Protein AF-A0A3D4FFA6-F1 (afdb_monomer_lite)

Secondary structure (DSSP, 8-state):
-----HHHHHHHHTTTTHHHHHHHHHHHHHHHHHHHHHHHHHHHHHHHHHTT---HHHHHHHHHHHHHHHHHHHHHHHHHHHHHHHH--

Foldseek 3Di:
DDPPPVVVVVCVVCVVPNVVVVVLVVLVVLLVVLQCLLVVLVVVQVVCVVVVNNDPVSNVVSVVSNVVSVVSNVVSVVVNVVVVVVVVD

pLDDT: mean 70.13, std 13.72, range [36.78, 88.31]

Sequence (89 aa):
MKEKNWLGTVLAFASECRVKMIFSVICAIISGAGGIVPYVGVYQIIVSFFDGSQTIKSILFWSGICLAGYVVKLSFYAISTMLAHFSAY

Structure (mmCIF, N/CA/C/O backbone):
data_AF-A0A3D4FFA6-F1
#
_entry.id   AF-A0A3D4FFA6-F1
#
loop_
_atom_site.group_PDB
_atom_site.id
_atom_site.type_symbol
_atom_site.label_atom_id
_atom_site.label_alt_id
_atom_site.label_comp_id
_atom_site.label_asym_id
_atom_site.label_entity_id
_atom_site.label_seq_id
_atom_site.pdbx_PDB_ins_code
_atom_site.Cartn_x
_atom_site.Cartn_y
_atom_site.Cartn_z
_atom_site.occupancy
_atom_site.B_iso_or_equiv
_atom_site.auth_seq_id
_atom_site.auth_comp_id
_atom_site.auth_asym_id
_atom_site.auth_atom_id
_atom_site.pdbx_PDB_model_num
ATOM 1 N N . MET A 1 1 ? 5.001 -16.906 -46.497 1.00 36.78 1 MET A N 1
ATOM 2 C CA . MET A 1 1 ? 5.714 -15.692 -46.045 1.00 36.78 1 MET A CA 1
ATOM 3 C C . MET A 1 1 ? 5.434 -15.541 -44.559 1.00 36.78 1 MET A C 1
ATOM 5 O O . MET A 1 1 ? 4.274 -15.465 -44.192 1.00 36.78 1 MET A O 1
ATOM 9 N N . LYS A 1 2 ? 6.456 -15.683 -43.708 1.00 40.00 2 LYS A N 1
ATOM 10 C CA . LYS A 1 2 ? 6.309 -15.776 -42.245 1.00 40.00 2 LYS A CA 1
ATOM 11 C C . LYS A 1 2 ? 5.967 -14.380 -41.719 1.00 40.00 2 LYS A C 1
ATOM 13 O O . LYS A 1 2 ? 6.781 -13.478 -41.917 1.00 40.00 2 LYS A O 1
ATOM 18 N N . GLU A 1 3 ? 4.785 -14.196 -41.127 1.00 46.28 3 GLU A N 1
ATOM 19 C CA . GLU A 1 3 ? 4.418 -12.950 -40.445 1.00 46.28 3 GLU A CA 1
ATOM 20 C C . GLU A 1 3 ? 5.554 -12.574 -39.494 1.00 46.28 3 GLU A C 1
ATOM 22 O O . GLU A 1 3 ? 5.848 -13.269 -38.517 1.00 46.28 3 GLU A O 1
ATOM 27 N N . LYS A 1 4 ? 6.276 -11.508 -39.843 1.00 50.72 4 LYS A N 1
ATOM 28 C CA . LYS A 1 4 ? 7.294 -10.931 -38.979 1.00 50.72 4 LYS A CA 1
ATOM 29 C C . LYS A 1 4 ? 6.540 -10.295 -37.821 1.00 50.72 4 LYS A C 1
ATOM 31 O O . LYS A 1 4 ? 6.120 -9.148 -37.917 1.00 50.72 4 LYS A O 1
ATOM 36 N N . ASN A 1 5 ? 6.336 -11.073 -36.759 1.00 56.31 5 ASN A N 1
ATOM 37 C CA . ASN A 1 5 ? 5.801 -10.604 -35.490 1.00 56.31 5 ASN A CA 1
ATOM 38 C C . ASN A 1 5 ? 6.602 -9.374 -35.064 1.00 56.31 5 ASN A C 1
ATOM 40 O O . ASN A 1 5 ? 7.747 -9.493 -34.630 1.00 56.31 5 ASN A O 1
ATOM 44 N N . TRP A 1 6 ? 6.001 -8.195 -35.205 1.00 55.62 6 TRP A N 1
ATOM 45 C CA . TRP A 1 6 ? 6.583 -6.901 -34.843 1.00 55.62 6 TRP A CA 1
ATOM 46 C C . TRP A 1 6 ? 7.110 -6.910 -33.396 1.00 55.62 6 TRP A C 1
ATOM 48 O O . TRP A 1 6 ? 8.165 -6.349 -33.103 1.00 55.62 6 TRP A O 1
ATOM 58 N N . LEU A 1 7 ? 6.441 -7.680 -32.528 1.00 57.31 7 LEU A N 1
ATOM 59 C CA . LEU A 1 7 ? 6.840 -7.941 -31.147 1.00 57.31 7 LEU A CA 1
ATOM 60 C C . LEU A 1 7 ? 8.227 -8.582 -31.060 1.00 57.31 7 LEU A C 1
ATOM 62 O O . LEU A 1 7 ? 9.010 -8.208 -30.197 1.00 57.31 7 LEU A O 1
ATOM 66 N N . GLY A 1 8 ? 8.555 -9.504 -31.967 1.00 57.94 8 GLY A N 1
ATOM 67 C CA . GLY A 1 8 ? 9.852 -10.177 -32.029 1.00 57.94 8 GLY A CA 1
ATOM 68 C C . GLY A 1 8 ? 10.993 -9.244 -32.433 1.00 57.94 8 GLY A C 1
ATOM 69 O O . GLY A 1 8 ? 12.091 -9.376 -31.902 1.00 57.94 8 GLY A O 1
ATOM 70 N N . THR A 1 9 ? 10.730 -8.267 -33.306 1.00 59.50 9 THR A N 1
ATOM 71 C CA . THR A 1 9 ? 11.722 -7.258 -33.716 1.00 59.50 9 THR A CA 1
ATOM 72 C C . THR A 1 9 ? 11.986 -6.251 -32.593 1.00 59.50 9 THR A C 1
ATOM 74 O O . THR A 1 9 ? 13.142 -5.945 -32.311 1.00 59.50 9 THR A O 1
ATOM 77 N N . VAL A 1 10 ? 10.946 -5.812 -31.873 1.00 61.06 10 VAL A N 1
ATOM 78 C CA . VAL A 1 10 ? 11.089 -4.973 -30.664 1.00 61.06 10 VAL A CA 1
ATOM 79 C C . VAL A 1 10 ? 11.834 -5.730 -29.552 1.00 61.06 10 VAL A C 1
ATOM 81 O O . VAL A 1 10 ? 12.762 -5.201 -28.943 1.00 61.06 10 VAL A O 1
ATOM 84 N N . LEU A 1 11 ? 11.505 -7.009 -29.340 1.00 55.94 11 LEU A N 1
ATOM 85 C CA . LEU A 1 11 ? 12.188 -7.896 -28.387 1.00 55.94 11 LEU A CA 1
ATOM 86 C C . LEU A 1 11 ? 13.636 -8.243 -28.767 1.00 55.94 11 LEU A C 1
ATOM 88 O O . LEU A 1 11 ? 14.382 -8.687 -27.889 1.00 55.94 11 LEU A O 1
ATOM 92 N N . ALA A 1 12 ? 14.013 -8.104 -30.041 1.00 55.78 12 ALA A N 1
ATOM 93 C CA . ALA A 1 12 ? 15.374 -8.316 -30.535 1.00 55.78 12 ALA A CA 1
ATOM 94 C C . ALA A 1 12 ? 16.250 -7.067 -30.346 1.00 55.78 12 ALA A C 1
ATOM 96 O O . ALA A 1 12 ? 17.406 -7.199 -29.955 1.00 55.78 12 ALA A O 1
ATOM 97 N N . PHE A 1 13 ? 15.693 -5.862 -30.519 1.00 54.81 13 PHE A N 1
ATOM 98 C CA . PHE A 1 13 ? 16.385 -4.607 -30.185 1.00 54.81 13 PHE A CA 1
ATOM 99 C C . PHE A 1 13 ? 16.601 -4.432 -28.672 1.00 54.81 13 PHE A C 1
ATOM 101 O O . PHE A 1 13 ? 17.595 -3.853 -28.250 1.00 54.81 13 PHE A O 1
ATOM 108 N N . ALA A 1 14 ? 15.723 -4.998 -27.840 1.00 52.62 14 ALA A N 1
ATOM 109 C CA . ALA A 1 14 ? 15.844 -4.983 -26.381 1.00 52.62 14 ALA A CA 1
ATOM 110 C C . ALA A 1 14 ? 16.736 -6.107 -25.800 1.00 52.62 14 ALA A C 1
ATOM 112 O O . ALA A 1 14 ? 16.723 -6.321 -24.588 1.00 52.62 14 ALA A O 1
ATOM 113 N N . SER A 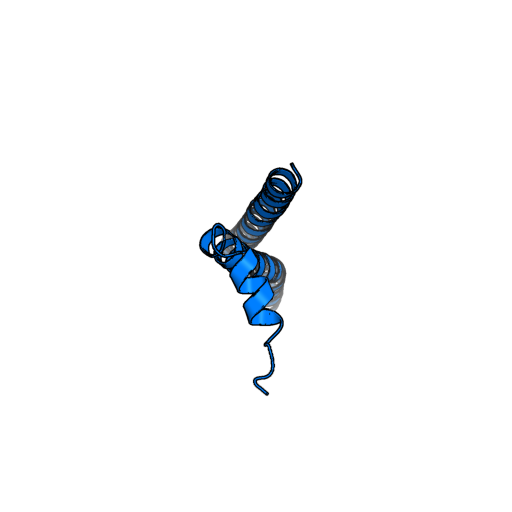1 15 ? 17.483 -6.863 -26.618 1.00 48.78 15 SER A N 1
ATOM 114 C CA . SER A 1 15 ? 18.158 -8.103 -26.185 1.00 48.78 15 SER A CA 1
ATOM 115 C C . SER A 1 15 ? 19.226 -7.912 -25.091 1.00 48.78 15 SER A C 1
ATOM 117 O O . SER A 1 15 ? 19.350 -8.782 -24.235 1.00 48.78 15 SER A O 1
ATOM 119 N N . GLU A 1 16 ? 19.924 -6.773 -25.040 1.00 49.19 16 GLU A N 1
ATOM 120 C CA . GLU A 1 16 ? 20.861 -6.422 -23.945 1.00 49.19 16 GLU A CA 1
ATOM 121 C C . GLU A 1 16 ? 20.148 -5.874 -22.686 1.00 49.19 16 GLU A C 1
ATOM 123 O O . GLU A 1 16 ? 20.735 -5.769 -21.612 1.00 49.19 16 GLU A O 1
ATOM 128 N N . CYS A 1 17 ? 18.847 -5.567 -22.782 1.00 52.16 17 CYS A N 1
ATOM 129 C CA . CYS A 1 17 ? 18.046 -4.943 -21.721 1.00 52.16 17 CYS A CA 1
ATOM 130 C C . CYS A 1 17 ? 16.812 -5.768 -21.299 1.00 52.16 17 CYS A C 1
ATOM 132 O O . CYS A 1 17 ? 16.004 -5.299 -20.494 1.00 52.16 17 CYS A O 1
ATOM 134 N N . ARG A 1 18 ? 16.654 -7.007 -21.796 1.00 54.41 18 ARG A N 1
ATOM 135 C CA . ARG A 1 18 ? 15.477 -7.872 -21.551 1.00 54.41 18 ARG A CA 1
ATOM 136 C C . ARG A 1 18 ? 15.152 -8.043 -20.069 1.00 54.41 18 ARG A C 1
ATOM 138 O O . ARG A 1 18 ? 13.990 -7.957 -19.684 1.00 54.41 18 ARG A O 1
ATOM 145 N N . VAL A 1 19 ? 16.172 -8.240 -19.235 1.00 55.16 19 VAL A N 1
ATOM 146 C CA . VAL A 1 19 ? 15.996 -8.425 -17.786 1.00 55.16 19 VAL A CA 1
ATOM 147 C C . VAL A 1 19 ? 15.523 -7.128 -17.123 1.00 55.16 19 VAL A C 1
ATOM 149 O O . VAL A 1 19 ? 14.594 -7.154 -16.321 1.00 55.16 19 VAL A O 1
ATOM 152 N N . LYS A 1 20 ? 16.093 -5.980 -17.515 1.00 57.09 20 LYS A N 1
ATOM 153 C CA . LYS A 1 20 ? 15.723 -4.657 -16.986 1.00 57.09 20 LYS A CA 1
ATOM 154 C C . LYS A 1 20 ? 14.296 -4.267 -17.373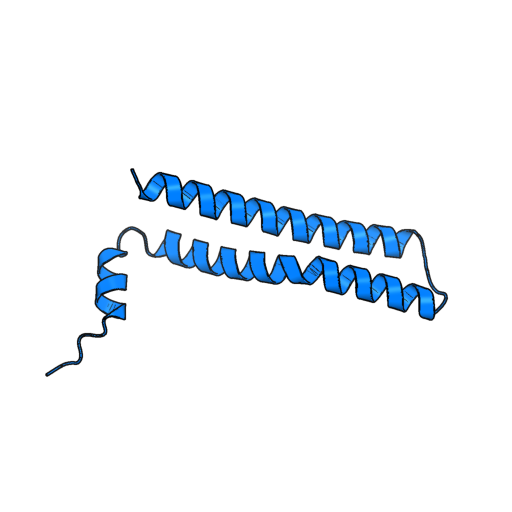 1.00 57.09 20 LYS A C 1
ATOM 156 O O . LYS A 1 20 ? 13.564 -3.735 -16.542 1.00 57.09 20 LYS A O 1
ATOM 161 N N . MET A 1 21 ? 13.875 -4.576 -18.601 1.00 62.97 21 MET A N 1
ATOM 162 C CA . MET A 1 21 ? 12.533 -4.238 -19.078 1.00 62.97 21 MET A CA 1
ATOM 163 C C . MET A 1 21 ? 11.448 -5.120 -18.442 1.00 62.97 21 MET A C 1
ATOM 165 O O . MET A 1 21 ? 10.427 -4.603 -17.998 1.00 62.97 21 MET A O 1
ATOM 169 N N . ILE A 1 22 ? 11.686 -6.431 -18.316 1.00 65.25 22 ILE A N 1
ATOM 170 C CA . ILE A 1 22 ? 10.759 -7.346 -17.624 1.00 65.25 22 ILE A CA 1
ATOM 171 C C . ILE A 1 22 ? 10.631 -6.961 -16.146 1.00 65.25 22 ILE A C 1
ATOM 173 O O . ILE A 1 22 ? 9.519 -6.893 -15.624 1.00 65.25 22 ILE A O 1
ATOM 177 N N . PHE A 1 23 ? 11.748 -6.641 -15.485 1.00 65.44 23 PHE A N 1
ATOM 178 C CA . PHE A 1 23 ? 11.731 -6.185 -14.097 1.00 65.44 23 PHE A CA 1
ATOM 179 C C . PHE A 1 23 ? 10.959 -4.869 -13.948 1.00 65.44 23 PHE A C 1
ATOM 181 O O . PHE A 1 23 ? 10.149 -4.747 -13.038 1.00 65.44 23 PHE A O 1
ATOM 188 N N . SER A 1 24 ? 11.123 -3.921 -14.878 1.00 62.34 24 SER A N 1
ATOM 189 C CA . SER A 1 24 ? 10.362 -2.665 -14.905 1.00 62.34 24 SER A CA 1
ATOM 190 C C . SER A 1 24 ? 8.851 -2.889 -15.045 1.00 62.34 24 SER A C 1
ATOM 192 O O . SER A 1 24 ? 8.079 -2.249 -14.334 1.00 62.34 24 SER A O 1
ATOM 194 N N . VAL A 1 25 ? 8.415 -3.832 -15.885 1.00 70.69 25 VAL A N 1
ATOM 195 C CA . VAL A 1 25 ? 6.986 -4.153 -16.053 1.00 70.69 25 VAL A CA 1
ATOM 196 C C . VAL A 1 25 ? 6.408 -4.831 -14.811 1.00 70.69 25 VAL A C 1
ATOM 198 O O . VAL A 1 25 ? 5.347 -4.428 -14.337 1.00 70.69 25 VAL A O 1
ATOM 201 N N . ILE A 1 26 ? 7.108 -5.815 -14.238 1.00 71.88 26 ILE A N 1
ATOM 202 C CA . ILE A 1 26 ? 6.701 -6.454 -12.974 1.00 71.88 26 ILE A CA 1
ATOM 203 C C . ILE A 1 26 ? 6.624 -5.397 -11.870 1.00 71.88 26 ILE A C 1
ATOM 205 O O . ILE A 1 26 ? 5.650 -5.341 -11.120 1.00 71.88 26 ILE A O 1
ATOM 209 N N . CYS A 1 27 ? 7.605 -4.498 -11.835 1.00 65.38 27 CYS A N 1
ATOM 210 C CA . CYS A 1 27 ? 7.598 -3.346 -10.959 1.00 65.38 27 CYS A CA 1
ATOM 211 C C . CYS A 1 27 ? 6.363 -2.455 -11.163 1.00 65.38 27 CYS A C 1
ATOM 213 O O . CYS A 1 27 ? 5.670 -2.127 -10.200 1.00 65.38 27 CYS A O 1
ATOM 215 N N . ALA A 1 28 ? 6.040 -2.083 -12.397 1.00 66.50 28 ALA A N 1
ATOM 216 C CA . ALA A 1 28 ? 4.881 -1.251 -12.695 1.00 66.50 28 ALA A CA 1
ATOM 217 C C . ALA A 1 28 ? 3.563 -1.915 -12.256 1.00 66.50 28 ALA A C 1
ATOM 219 O O . ALA A 1 28 ? 2.698 -1.241 -11.697 1.00 66.50 28 ALA A O 1
ATOM 220 N N . ILE A 1 29 ? 3.431 -3.233 -12.430 1.00 75.75 29 ILE A N 1
ATOM 221 C CA . ILE A 1 29 ? 2.256 -3.999 -11.988 1.00 75.75 29 ILE A CA 1
ATOM 222 C C . ILE A 1 29 ? 2.156 -4.006 -10.457 1.00 75.75 29 ILE A C 1
ATOM 224 O O . ILE A 1 29 ? 1.086 -3.729 -9.916 1.00 75.75 29 ILE A O 1
ATOM 228 N N . ILE A 1 30 ? 3.265 -4.258 -9.751 1.00 72.25 30 ILE A N 1
ATOM 229 C CA . ILE A 1 30 ? 3.311 -4.229 -8.279 1.00 72.25 30 ILE A CA 1
ATOM 230 C C . ILE A 1 30 ? 3.011 -2.820 -7.753 1.00 72.25 30 ILE A C 1
ATOM 232 O O . ILE A 1 30 ? 2.281 -2.673 -6.778 1.00 72.25 30 ILE A O 1
ATOM 236 N N . SER A 1 31 ? 3.510 -1.778 -8.419 1.00 66.25 31 SER A N 1
ATOM 237 C CA . SER A 1 31 ? 3.224 -0.377 -8.088 1.00 66.25 31 SER A CA 1
ATOM 238 C C . SER A 1 31 ? 1.748 -0.021 -8.304 1.00 66.25 31 SER A C 1
ATOM 240 O O . SER A 1 31 ? 1.124 0.611 -7.447 1.00 66.25 31 SER A O 1
ATOM 242 N N . GLY A 1 32 ? 1.152 -0.490 -9.406 1.00 68.81 32 GLY A N 1
ATOM 243 C CA . GLY A 1 32 ? -0.279 -0.354 -9.679 1.00 68.81 32 GLY A CA 1
ATOM 244 C C . GLY A 1 32 ? -1.139 -1.059 -8.628 1.00 68.81 32 GLY A C 1
ATOM 245 O O . GLY A 1 32 ? -2.070 -0.459 -8.091 1.00 68.81 32 GLY A O 1
ATOM 246 N N . ALA A 1 33 ? -0.775 -2.289 -8.258 1.00 74.25 33 ALA A N 1
ATOM 247 C CA . ALA A 1 33 ? -1.430 -3.036 -7.186 1.00 74.25 33 ALA A CA 1
ATOM 248 C C . ALA A 1 33 ? -1.238 -2.367 -5.811 1.00 74.25 33 ALA A C 1
ATOM 250 O O . ALA A 1 33 ? -2.179 -2.292 -5.023 1.00 74.25 33 ALA A O 1
ATOM 251 N N . GLY A 1 34 ? -0.060 -1.792 -5.546 1.00 71.81 34 GLY A N 1
ATOM 252 C CA . GLY A 1 34 ? 0.233 -1.002 -4.347 1.00 71.81 34 GLY A CA 1
ATOM 253 C C . GLY A 1 34 ? -0.659 0.235 -4.206 1.00 71.81 34 GLY A C 1
ATOM 254 O O . GLY A 1 34 ? -0.972 0.646 -3.092 1.00 71.81 34 GLY A O 1
ATOM 255 N N . GLY A 1 35 ? -1.150 0.783 -5.322 1.00 72.62 35 GLY A N 1
ATOM 256 C CA . GLY A 1 35 ? -2.150 1.851 -5.333 1.00 72.62 35 GLY A CA 1
ATOM 257 C C . GLY A 1 35 ? -3.544 1.422 -4.862 1.00 72.62 35 GLY A C 1
ATOM 258 O O . GLY A 1 35 ? -4.292 2.270 -4.385 1.00 72.62 35 GLY A O 1
ATOM 259 N N . ILE A 1 36 ? -3.885 0.131 -4.946 1.00 80.88 36 ILE A N 1
ATOM 260 C CA . ILE A 1 36 ? -5.175 -0.426 -4.495 1.00 80.88 36 ILE A CA 1
ATOM 261 C C . ILE A 1 36 ? -5.183 -0.631 -2.972 1.00 80.88 36 ILE A C 1
ATOM 263 O O . ILE A 1 36 ? -6.223 -0.499 -2.328 1.00 80.88 36 ILE A O 1
ATOM 267 N N . VAL A 1 37 ? -4.013 -0.889 -2.382 1.00 81.31 37 VAL A N 1
ATOM 268 C CA . VAL A 1 37 ? -3.829 -1.124 -0.941 1.00 81.31 37 VAL A CA 1
ATOM 269 C C . VAL A 1 37 ? -4.460 -0.025 -0.061 1.00 81.31 37 VAL A C 1
ATOM 271 O O . VAL A 1 37 ? -5.214 -0.385 0.846 1.00 81.31 37 VAL A O 1
ATOM 274 N N . PRO A 1 38 ? -4.258 1.288 -0.317 1.00 81.31 38 PRO A N 1
ATOM 275 C CA . PRO A 1 38 ? -4.904 2.331 0.475 1.00 81.31 38 PRO A CA 1
ATOM 276 C C . PRO A 1 38 ? -6.436 2.304 0.431 1.00 81.31 38 PRO A C 1
ATOM 278 O O . PRO A 1 38 ? -7.080 2.563 1.446 1.00 81.31 38 PRO A O 1
ATOM 281 N N . TYR A 1 39 ? -7.033 1.949 -0.710 1.00 83.56 39 TYR A N 1
ATOM 282 C CA . TYR A 1 39 ? -8.490 1.851 -0.835 1.00 83.56 39 TYR A CA 1
ATOM 283 C C . TYR A 1 39 ? -9.050 0.701 0.001 1.00 83.56 39 TYR A C 1
ATOM 285 O O . TYR A 1 39 ? -10.048 0.873 0.701 1.00 83.56 39 TYR A O 1
ATOM 293 N N . VAL A 1 40 ? -8.379 -0.454 -0.024 1.00 84.00 40 VAL A N 1
ATOM 294 C CA . VAL A 1 40 ? -8.763 -1.616 0.790 1.00 84.00 40 VAL A CA 1
ATOM 295 C C . VAL A 1 40 ? -8.601 -1.314 2.280 1.00 84.00 40 VAL A C 1
ATOM 297 O O . VAL A 1 40 ? -9.474 -1.669 3.071 1.00 84.00 40 VAL A O 1
ATOM 300 N N . GLY A 1 41 ? -7.532 -0.612 2.668 1.00 83.62 41 GLY A N 1
ATOM 301 C CA . GLY A 1 41 ? -7.313 -0.224 4.060 1.00 83.62 41 GLY A CA 1
ATOM 302 C C . GLY A 1 41 ? -8.384 0.725 4.594 1.00 83.62 41 GLY A C 1
ATOM 303 O O . GLY A 1 41 ? -8.914 0.500 5.680 1.00 83.62 41 GLY A O 1
ATOM 304 N N . VAL A 1 42 ? -8.776 1.738 3.816 1.00 86.56 42 VAL A N 1
ATOM 305 C CA . VAL A 1 42 ? -9.875 2.643 4.196 1.00 86.56 42 VAL A CA 1
ATOM 306 C C . VAL A 1 42 ? -11.206 1.896 4.278 1.00 86.56 42 VAL A C 1
ATOM 308 O O . VAL A 1 42 ? -11.954 2.099 5.232 1.00 86.56 42 VAL A O 1
ATOM 311 N N . TYR A 1 43 ? -11.488 0.992 3.335 1.00 88.19 43 TYR A N 1
ATOM 312 C CA . TYR A 1 43 ? -12.696 0.166 3.372 1.00 88.19 43 TYR A CA 1
ATOM 313 C C . TYR A 1 43 ? -12.783 -0.672 4.657 1.00 88.19 43 TYR A C 1
ATOM 315 O O . TYR A 1 43 ? -13.810 -0.662 5.331 1.00 88.19 43 TYR A O 1
ATOM 323 N N . GLN A 1 44 ? -11.692 -1.332 5.048 1.00 84.56 44 GLN A N 1
ATOM 324 C CA . GLN A 1 44 ? -11.614 -2.112 6.288 1.00 84.56 44 GLN A CA 1
ATOM 325 C C . GLN A 1 44 ? -11.801 -1.262 7.551 1.00 84.56 44 GLN A C 1
ATOM 327 O O . GLN A 1 44 ? -12.476 -1.690 8.490 1.00 84.56 44 GLN A O 1
ATOM 332 N N . ILE A 1 45 ? -11.260 -0.038 7.564 1.00 85.50 45 ILE A N 1
ATOM 333 C CA . ILE A 1 45 ? -11.494 0.911 8.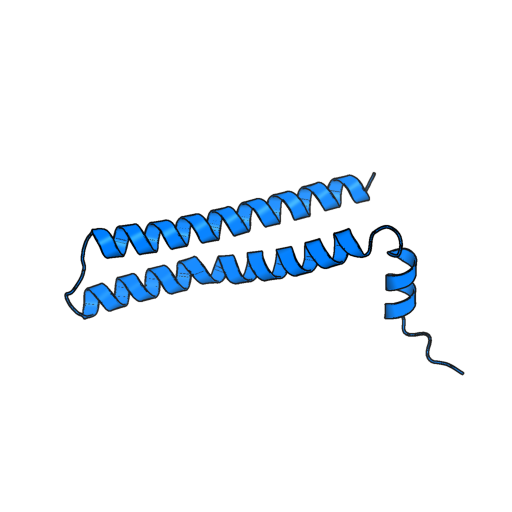658 1.00 85.50 45 ILE A CA 1
ATOM 334 C C . ILE A 1 45 ? -12.983 1.262 8.737 1.00 85.50 45 ILE A C 1
ATOM 336 O O . ILE A 1 45 ? -13.562 1.174 9.816 1.00 85.50 45 ILE A O 1
ATOM 340 N N . ILE A 1 46 ? -13.619 1.596 7.610 1.00 88.31 46 ILE A N 1
ATOM 341 C CA . ILE A 1 46 ? -15.051 1.928 7.562 1.00 88.31 46 ILE A CA 1
ATOM 342 C C . ILE A 1 46 ? -15.897 0.753 8.069 1.00 88.31 46 ILE A C 1
ATOM 344 O O . ILE A 1 46 ? -16.756 0.952 8.924 1.00 88.31 46 ILE A O 1
ATOM 348 N N . VAL A 1 47 ? -15.629 -0.472 7.608 1.00 87.62 47 VAL A N 1
ATOM 349 C CA . VAL A 1 47 ? -16.340 -1.678 8.068 1.00 87.62 47 VAL A CA 1
ATOM 350 C C . VAL A 1 47 ? -16.167 -1.889 9.576 1.00 87.62 47 VAL A C 1
ATOM 352 O O . VAL A 1 47 ? -17.153 -2.127 10.265 1.00 87.62 47 VAL A O 1
ATOM 355 N N . SER A 1 48 ? -14.955 -1.716 10.115 1.00 85.56 48 SER A N 1
ATOM 356 C CA . SER A 1 48 ? -14.705 -1.814 11.566 1.00 85.56 48 SER A CA 1
ATOM 357 C C . SER A 1 48 ? -15.481 -0.774 12.384 1.00 85.56 48 SER A C 1
ATOM 359 O O . SER A 1 48 ? -15.825 -1.038 13.533 1.00 85.56 48 SER A O 1
ATOM 361 N N . PHE A 1 49 ? -15.752 0.403 11.812 1.00 86.12 49 PHE A N 1
ATOM 362 C CA . PHE A 1 49 ? -16.601 1.421 12.437 1.00 86.12 49 PHE A CA 1
ATOM 363 C C . PHE A 1 49 ? -18.085 1.036 12.425 1.00 86.12 49 PHE A C 1
ATOM 365 O O . PHE A 1 49 ? -18.792 1.337 13.383 1.00 86.12 49 PHE A O 1
ATOM 372 N N . PHE A 1 50 ? -18.560 0.365 11.371 1.00 87.69 50 PHE A N 1
ATOM 373 C CA . PHE A 1 50 ? -19.930 -0.157 11.324 1.00 87.69 50 PHE A CA 1
ATOM 374 C C . PHE A 1 50 ? -20.148 -1.322 12.296 1.00 87.69 50 PHE A C 1
ATOM 376 O O . PHE A 1 50 ? -21.224 -1.427 12.876 1.00 87.69 50 PHE A O 1
ATOM 383 N N . ASP A 1 51 ? -19.133 -2.162 12.502 1.00 86.81 51 ASP A N 1
ATOM 384 C CA . ASP A 1 51 ? -19.194 -3.313 13.414 1.00 86.81 51 ASP A CA 1
ATOM 385 C C . ASP A 1 51 ? -19.088 -2.912 14.902 1.00 86.81 51 ASP A C 1
ATOM 387 O O . ASP A 1 51 ? -19.307 -3.719 15.801 1.00 86.81 51 ASP A O 1
ATOM 391 N N . GLY A 1 52 ? -18.743 -1.652 15.199 1.00 82.06 52 GLY A N 1
ATOM 392 C CA . GLY A 1 52 ? -18.530 -1.179 16.571 1.00 82.06 52 GLY A CA 1
ATOM 393 C C . GLY A 1 52 ? -17.215 -1.666 17.201 1.00 82.06 52 GLY A C 1
ATOM 394 O O . GLY A 1 52 ? -16.912 -1.313 18.344 1.00 82.06 52 GLY A O 1
ATOM 395 N N . SER A 1 53 ? -16.409 -2.440 16.464 1.00 79.12 53 SER A N 1
ATOM 396 C CA . SER A 1 53 ? -15.133 -3.022 16.895 1.00 79.12 53 SER A CA 1
ATOM 397 C C . SER A 1 53 ? -13.924 -2.117 16.606 1.00 79.12 53 SER A C 1
ATOM 399 O O . SER A 1 53 ? -12.779 -2.591 16.551 1.00 79.12 53 SER A O 1
ATOM 401 N N . GLN A 1 54 ? -14.145 -0.815 16.385 1.00 76.06 54 GLN A N 1
ATOM 402 C CA . GLN A 1 54 ? -13.092 0.153 16.076 1.00 76.06 54 GLN A CA 1
ATOM 403 C C . GLN A 1 54 ? -12.042 0.217 17.194 1.00 76.06 54 GLN A C 1
ATOM 405 O O . GLN A 1 54 ? -12.209 0.841 18.239 1.00 76.06 54 GLN A O 1
ATOM 410 N N . THR A 1 55 ? -10.909 -0.436 16.954 1.00 86.00 55 THR A N 1
ATOM 411 C CA . THR A 1 55 ? -9.763 -0.420 17.861 1.00 86.00 55 THR A CA 1
ATOM 412 C C . THR A 1 55 ? -8.681 0.470 17.271 1.00 86.00 55 THR A C 1
ATOM 414 O O . THR A 1 55 ? -8.318 0.305 16.105 1.00 86.00 55 THR A O 1
ATOM 417 N N . ILE A 1 56 ? -8.090 1.352 18.087 1.00 83.19 56 ILE A N 1
ATOM 418 C CA . ILE A 1 56 ? -6.975 2.227 17.674 1.00 83.19 56 ILE A CA 1
ATOM 419 C C . ILE A 1 56 ? -5.851 1.412 17.015 1.00 83.19 56 ILE A C 1
ATOM 421 O O . ILE A 1 56 ? -5.303 1.824 16.000 1.00 83.19 56 ILE A O 1
ATOM 425 N N . LYS A 1 57 ? -5.564 0.207 17.529 1.00 84.38 57 LYS A N 1
ATOM 426 C CA . LYS A 1 57 ? -4.591 -0.726 16.939 1.00 84.38 57 LYS A CA 1
ATOM 427 C C . LYS A 1 57 ? -4.938 -1.141 15.504 1.00 84.38 57 LYS A C 1
ATOM 429 O O . LYS A 1 57 ? -4.037 -1.191 14.678 1.00 84.38 57 LYS A O 1
ATOM 434 N N . SER A 1 58 ? -6.211 -1.411 15.203 1.00 81.44 58 SER A N 1
ATOM 435 C CA . SER A 1 58 ? -6.664 -1.803 13.857 1.00 81.44 58 SER A CA 1
ATOM 436 C C . SER A 1 58 ? -6.511 -0.644 12.872 1.00 81.44 58 SER A C 1
ATOM 438 O O . SER A 1 58 ? -5.956 -0.808 11.789 1.00 81.44 58 SER A O 1
ATOM 440 N N . ILE A 1 59 ? -6.898 0.563 13.294 1.00 84.88 59 ILE A N 1
ATOM 441 C CA . ILE A 1 59 ? -6.754 1.782 12.487 1.00 84.88 59 ILE A CA 1
ATOM 442 C C . ILE A 1 59 ? -5.275 2.076 12.213 1.00 84.88 59 ILE A C 1
ATOM 444 O O . ILE A 1 59 ? -4.901 2.360 11.077 1.00 84.88 59 ILE A O 1
ATOM 448 N N . LEU A 1 60 ? -4.419 1.968 13.234 1.00 86.56 60 LEU A N 1
ATOM 449 C CA . LEU A 1 60 ? -2.980 2.195 13.095 1.00 86.56 60 LEU A CA 1
ATOM 450 C C . LEU A 1 60 ? -2.322 1.141 12.189 1.00 86.56 60 LE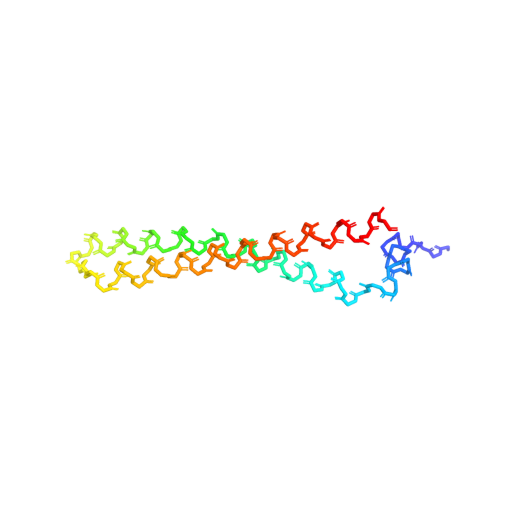U A C 1
ATOM 452 O O . LEU A 1 60 ? -1.454 1.479 11.388 1.00 86.56 60 LEU A O 1
ATOM 456 N N . PHE A 1 61 ? -2.763 -0.116 12.279 1.00 84.50 61 PHE A N 1
ATOM 457 C CA . PHE A 1 61 ? -2.288 -1.211 11.435 1.00 84.50 61 PHE A CA 1
ATOM 458 C C . PHE A 1 61 ? -2.658 -1.000 9.962 1.00 84.50 61 PHE A C 1
ATOM 460 O O . PHE A 1 61 ? -1.779 -1.020 9.100 1.00 84.50 61 PHE A O 1
ATOM 467 N N . TRP A 1 62 ? -3.932 -0.716 9.670 1.00 84.62 62 TRP A N 1
ATOM 468 C CA . TRP A 1 62 ? -4.386 -0.436 8.306 1.00 84.62 62 TRP A CA 1
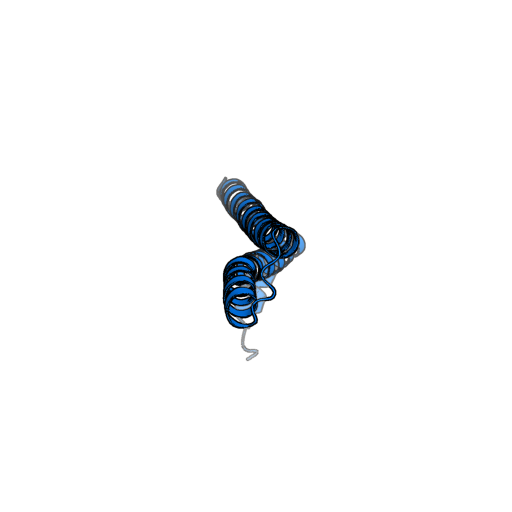ATOM 469 C C . TRP A 1 62 ? -3.766 0.843 7.740 1.00 84.62 62 TRP A C 1
ATOM 471 O O . TRP A 1 62 ? -3.350 0.848 6.585 1.00 84.62 62 TRP A O 1
ATOM 481 N N . SER A 1 63 ? -3.602 1.889 8.555 1.00 86.00 63 SER A N 1
ATOM 482 C CA . SER A 1 63 ? -2.870 3.103 8.171 1.00 86.00 63 SER A CA 1
ATOM 483 C C . SER A 1 63 ? -1.407 2.806 7.814 1.00 86.00 63 SER A C 1
ATOM 485 O O . SER A 1 63 ? -0.913 3.270 6.785 1.00 86.00 63 SER A O 1
ATOM 487 N N . GLY A 1 64 ? -0.730 1.958 8.597 1.00 85.81 64 GLY A N 1
ATOM 488 C CA . GLY A 1 64 ? 0.625 1.493 8.297 1.00 85.81 64 GLY A CA 1
ATOM 489 C C . GLY A 1 64 ? 0.713 0.724 6.976 1.00 85.81 64 GLY A C 1
ATOM 490 O O . GLY A 1 64 ? 1.629 0.959 6.189 1.00 85.81 64 GLY A O 1
ATOM 491 N N . ILE A 1 65 ? -0.270 -0.133 6.686 1.00 84.25 65 ILE A N 1
ATOM 492 C CA . ILE A 1 65 ? -0.375 -0.858 5.410 1.00 84.25 65 ILE A CA 1
ATOM 493 C C . ILE A 1 65 ? -0.599 0.107 4.235 1.00 84.25 65 ILE A C 1
ATOM 495 O O . ILE A 1 65 ? 0.069 -0.020 3.207 1.00 84.25 65 ILE A O 1
ATOM 499 N N . CYS A 1 66 ? -1.480 1.100 4.385 1.00 84.88 66 CYS A N 1
ATOM 500 C CA . CYS A 1 66 ? -1.698 2.143 3.379 1.00 84.88 66 CYS A CA 1
ATOM 501 C C . CYS A 1 66 ? -0.409 2.924 3.092 1.00 84.88 66 CYS A C 1
ATOM 503 O O . CYS A 1 66 ? -0.065 3.153 1.930 1.00 84.88 66 CYS A O 1
ATOM 505 N N . LEU A 1 67 ? 0.321 3.303 4.145 1.00 85.56 67 LEU A N 1
ATOM 506 C CA . LEU A 1 67 ? 1.577 4.038 4.034 1.00 85.56 67 LEU A CA 1
ATOM 507 C C . LEU A 1 67 ? 2.653 3.196 3.340 1.00 85.56 67 LEU A C 1
ATOM 509 O O . LEU A 1 67 ? 3.307 3.681 2.420 1.00 85.56 67 LEU A O 1
ATOM 513 N N . ALA A 1 68 ? 2.794 1.924 3.718 1.00 81.12 68 ALA A N 1
ATOM 514 C CA . ALA A 1 68 ? 3.725 1.001 3.078 1.00 81.12 68 ALA A CA 1
ATOM 515 C C . ALA A 1 68 ? 3.400 0.805 1.587 1.00 81.12 68 ALA A C 1
ATOM 517 O O . ALA A 1 68 ? 4.296 0.906 0.748 1.00 81.12 68 ALA A O 1
ATOM 518 N N . GLY A 1 69 ? 2.123 0.609 1.236 1.00 80.25 69 GLY A N 1
ATOM 519 C CA . GLY A 1 69 ? 1.679 0.511 -0.160 1.00 80.25 69 GLY A CA 1
ATOM 520 C C . GLY A 1 69 ? 1.991 1.773 -0.972 1.00 80.25 69 GLY A C 1
ATOM 521 O O . GLY A 1 69 ? 2.460 1.686 -2.110 1.00 80.25 69 GLY A O 1
ATOM 522 N N . TYR A 1 70 ? 1.822 2.952 -0.368 1.00 79.56 70 TYR A N 1
ATOM 523 C CA . TYR A 1 70 ? 2.170 4.227 -0.995 1.00 79.56 70 TYR A CA 1
ATOM 524 C C . TYR A 1 70 ? 3.684 4.406 -1.186 1.00 79.56 70 TYR A C 1
ATOM 526 O O . TYR A 1 70 ? 4.118 4.841 -2.254 1.00 79.56 70 TYR A O 1
ATOM 534 N N . VAL A 1 71 ? 4.498 4.028 -0.195 1.00 79.94 71 VAL A N 1
ATOM 535 C CA . VAL A 1 71 ? 5.966 4.065 -0.299 1.00 79.94 71 VAL A CA 1
ATOM 536 C C . VAL A 1 71 ? 6.448 3.143 -1.415 1.00 79.94 71 VAL A C 1
ATOM 538 O O . VAL A 1 71 ? 7.240 3.575 -2.248 1.00 79.94 71 VAL A O 1
ATOM 541 N N . VAL A 1 72 ? 5.915 1.919 -1.506 1.00 77.00 72 VAL A N 1
ATOM 542 C CA . VAL A 1 72 ? 6.237 0.984 -2.598 1.00 77.00 72 VAL A CA 1
ATOM 543 C C . VAL A 1 72 ? 5.893 1.597 -3.956 1.00 77.00 72 VAL A C 1
ATOM 545 O O . VAL A 1 72 ? 6.733 1.593 -4.859 1.00 77.00 72 VAL A O 1
ATOM 548 N N . LYS A 1 73 ? 4.705 2.199 -4.097 1.00 75.12 73 LYS A N 1
ATOM 549 C CA . LYS A 1 73 ? 4.318 2.910 -5.324 1.00 75.12 73 LYS A CA 1
ATOM 550 C C . LYS A 1 73 ? 5.328 4.006 -5.683 1.00 75.12 73 LYS A C 1
ATOM 552 O O . LYS A 1 73 ? 5.760 4.089 -6.835 1.00 75.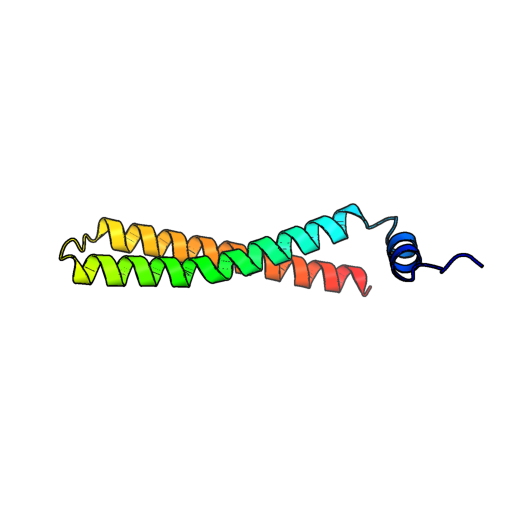12 73 LYS A O 1
ATOM 557 N N . LEU A 1 74 ? 5.719 4.825 -4.707 1.00 75.25 74 LEU A N 1
ATOM 558 C CA . LEU A 1 74 ? 6.643 5.942 -4.897 1.00 75.25 74 LEU A CA 1
ATOM 559 C C . LEU A 1 74 ? 8.047 5.467 -5.297 1.00 75.25 74 LEU A C 1
ATOM 561 O O . LEU A 1 74 ? 8.619 5.994 -6.250 1.00 75.25 74 LEU A O 1
ATOM 565 N N . SER A 1 75 ? 8.582 4.445 -4.624 1.00 74.06 75 SER A N 1
ATOM 566 C CA . SER A 1 75 ? 9.893 3.867 -4.936 1.00 74.06 75 SER A CA 1
ATOM 567 C C . SER A 1 75 ? 9.932 3.308 -6.356 1.00 74.06 75 SER A C 1
ATOM 569 O O . SER A 1 75 ? 10.866 3.576 -7.109 1.00 74.06 75 SER A O 1
ATOM 571 N N . PHE A 1 76 ? 8.891 2.582 -6.759 1.00 68.81 76 PHE A N 1
ATOM 572 C CA . PHE A 1 76 ? 8.825 1.973 -8.084 1.00 68.81 76 PHE A CA 1
ATOM 573 C C . PHE A 1 76 ? 8.609 3.019 -9.187 1.00 68.81 76 PHE A C 1
ATOM 575 O O . PHE A 1 76 ? 9.194 2.906 -10.265 1.00 68.81 76 PHE A O 1
ATOM 582 N N . TYR A 1 77 ? 7.843 4.077 -8.908 1.00 67.12 77 TYR A N 1
ATOM 583 C CA . TYR A 1 77 ? 7.701 5.220 -9.811 1.00 67.12 77 TYR A CA 1
ATOM 584 C C . TYR A 1 77 ? 9.026 5.981 -9.991 1.00 67.12 77 TYR A C 1
ATOM 586 O O . TYR A 1 77 ? 9.417 6.295 -11.119 1.00 67.12 77 TYR A O 1
ATOM 594 N N . ALA A 1 78 ? 9.757 6.223 -8.898 1.00 68.56 78 ALA A N 1
ATOM 595 C CA . ALA A 1 78 ? 11.062 6.876 -8.933 1.00 68.56 78 ALA A CA 1
ATOM 596 C C . ALA A 1 78 ? 12.079 6.067 -9.754 1.00 68.56 78 ALA A C 1
ATOM 598 O O . ALA A 1 78 ? 12.740 6.627 -10.627 1.00 68.56 78 ALA A O 1
ATOM 599 N N . ILE A 1 79 ? 12.135 4.745 -9.552 1.00 67.31 79 ILE A N 1
ATOM 600 C CA . ILE A 1 79 ? 12.988 3.838 -10.337 1.00 67.31 79 ILE A CA 1
ATOM 601 C C . ILE A 1 79 ? 12.610 3.882 -11.823 1.00 67.31 79 ILE A C 1
ATOM 603 O O . ILE A 1 79 ? 13.493 4.006 -12.671 1.00 67.31 79 ILE A O 1
ATOM 607 N N . SER A 1 80 ? 11.313 3.835 -12.151 1.00 60.16 80 SER A N 1
ATOM 608 C CA . SER A 1 80 ? 10.841 3.921 -13.540 1.00 60.16 80 SER A CA 1
ATOM 609 C C . SER A 1 80 ? 11.255 5.233 -14.215 1.00 60.16 80 SER A C 1
ATOM 611 O O . SER A 1 80 ? 11.600 5.236 -15.394 1.00 60.16 80 SER A O 1
ATOM 613 N N . THR A 1 81 ? 11.247 6.340 -13.469 1.00 64.25 81 THR A N 1
ATOM 614 C CA . THR A 1 81 ? 11.608 7.670 -13.984 1.00 64.25 81 THR A CA 1
ATOM 615 C C . THR A 1 81 ? 13.123 7.807 -14.165 1.00 64.25 81 THR A C 1
ATOM 617 O O . THR A 1 81 ? 13.583 8.303 -15.192 1.00 64.25 81 THR A O 1
ATOM 620 N N . MET A 1 82 ? 13.918 7.307 -13.212 1.00 63.00 82 MET A N 1
ATOM 621 C CA . MET A 1 82 ? 15.384 7.316 -13.301 1.00 63.00 82 MET A CA 1
ATOM 622 C C . MET A 1 82 ? 15.898 6.435 -14.447 1.00 63.00 82 MET A C 1
ATOM 624 O O . MET A 1 82 ? 16.815 6.827 -15.168 1.00 63.00 82 MET A O 1
ATOM 628 N N . LEU A 1 83 ? 15.287 5.263 -14.651 1.00 58.03 83 LEU A N 1
ATOM 629 C CA . LEU A 1 83 ? 15.672 4.340 -15.718 1.00 58.03 83 LEU A CA 1
ATOM 630 C C . LEU A 1 83 ? 15.331 4.898 -17.111 1.00 58.03 83 LEU A C 1
ATOM 632 O O . LEU A 1 83 ? 16.098 4.692 -18.049 1.00 58.03 83 LEU A O 1
ATOM 636 N N . ALA A 1 84 ? 14.237 5.660 -17.235 1.00 56.50 84 ALA A N 1
ATOM 637 C CA . ALA A 1 84 ? 13.908 6.388 -18.461 1.00 56.50 84 ALA A CA 1
ATOM 638 C C . ALA A 1 84 ? 14.952 7.472 -18.787 1.00 56.50 84 ALA A C 1
ATOM 640 O O . ALA A 1 84 ? 15.324 7.632 -19.947 1.00 56.50 84 ALA A O 1
ATOM 641 N N . HIS A 1 85 ? 15.485 8.160 -17.771 1.00 56.47 85 HIS A N 1
ATOM 642 C CA . HIS A 1 85 ? 16.522 9.178 -17.959 1.00 56.47 85 HIS A CA 1
ATOM 643 C C . HIS A 1 85 ? 17.876 8.579 -18.375 1.00 56.47 85 HIS A C 1
ATOM 645 O O . HIS A 1 85 ? 18.593 9.175 -19.173 1.00 56.47 85 HIS A O 1
ATOM 651 N N . PHE A 1 86 ? 18.226 7.393 -17.870 1.00 55.56 86 PHE A N 1
ATOM 652 C CA . PHE A 1 86 ? 19.468 6.699 -18.240 1.00 55.56 86 PHE A CA 1
ATOM 653 C C . PHE A 1 86 ? 19.406 6.048 -19.630 1.00 55.56 86 PHE A C 1
ATOM 655 O O . PHE A 1 86 ? 20.436 5.707 -20.187 1.00 55.56 86 PHE A O 1
ATOM 662 N N . SER A 1 87 ? 18.206 5.826 -20.173 1.00 49.06 87 SER A N 1
ATOM 663 C CA . SER A 1 87 ? 18.030 5.230 -21.503 1.00 49.06 87 SER A CA 1
ATOM 664 C C . SER A 1 87 ? 17.919 6.269 -22.622 1.00 49.06 87 SER A C 1
ATOM 666 O O . SER A 1 87 ? 17.949 5.891 -23.792 1.00 49.06 87 SER A O 1
ATOM 668 N N . ALA A 1 88 ? 17.727 7.544 -22.273 1.00 52.09 88 ALA A N 1
ATOM 669 C CA . ALA A 1 88 ? 17.625 8.655 -23.216 1.00 52.09 88 ALA A CA 1
ATOM 670 C C . ALA A 1 88 ? 18.979 9.334 -23.507 1.00 52.09 88 ALA A C 1
ATOM 672 O O . ALA A 1 88 ? 19.044 10.170 -24.406 1.00 52.09 88 ALA A O 1
ATOM 673 N N . TYR A 1 89 ? 20.028 8.981 -22.759 1.00 41.41 89 TYR A N 1
ATOM 674 C CA . TYR A 1 89 ? 21.404 9.467 -22.894 1.00 41.41 89 TYR A CA 1
ATOM 675 C C . TYR A 1 89 ? 22.344 8.297 -23.175 1.00 41.41 89 TYR A C 1
ATOM 677 O O . TYR A 1 89 ? 23.291 8.494 -23.966 1.00 41.41 89 TYR A O 1
#

Radius of gyration: 20.1 Å; chains: 1; bounding box: 41×25×64 Å